Protein AF-A0A8X6U4S9-F1 (afdb_monomer_lite)

InterPro domains:
  IPR043502 DNA/RNA polymerase superfamily [SSF56672] (22-93)

Secondary structure (DSSP, 8-state):
--S-SS-----TTSTT--TTSPP--------TTHHHHHHTS----S----------GGGS-TT-SS-----------GGGHHHHTTS-SS-----

Radius of gyration: 21.47 Å; chains: 1; bounding box: 37×24×59 Å

Sequence (95 aa):
MISHRFAKANNAYLQTYDSSLPNSYITYLDANNLYAWAMSQNLPTHDFSWTDEYVNFMDVPDDSDIGYIFEVDLEYPDELHDLHSCYPLALEKIE

Foldseek 3Di:
DPDDPDDDAADPVDPPHDPVDDGGDDDDDDDDPVPVVVVPFDDDDDDDDDDPDDDPQVPADSNDPDDDDDDDDDDDDPVCCVVCVVPDPPDDDDD

Organism: Nephila pilipes (NCBI:txid299642)

pLDDT: mean 90.05, std 7.16, range [59.47, 97.31]

Structure (mmCIF, N/CA/C/O bac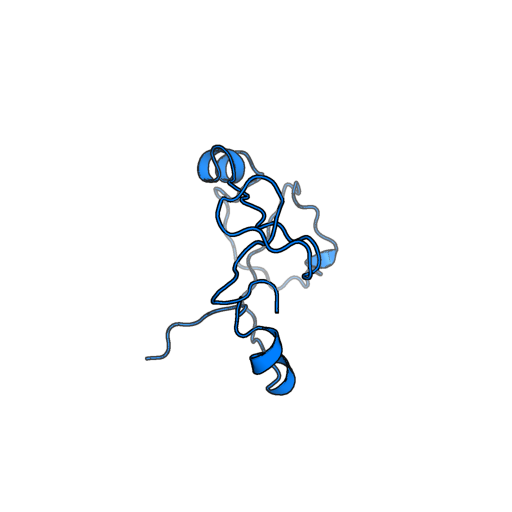kbone):
data_AF-A0A8X6U4S9-F1
#
_entry.id   AF-A0A8X6U4S9-F1
#
loop_
_atom_site.group_PDB
_atom_site.id
_atom_site.type_symbol
_atom_site.label_atom_id
_atom_site.label_alt_id
_atom_site.label_comp_id
_atom_site.label_asym_id
_atom_site.label_entity_id
_atom_site.label_seq_id
_atom_site.pdbx_PDB_ins_code
_atom_site.Cartn_x
_atom_site.Cartn_y
_atom_site.Cartn_z
_atom_site.occupancy
_atom_site.B_iso_or_equiv
_atom_site.auth_seq_id
_atom_site.auth_comp_id
_atom_site.auth_asym_id
_atom_site.auth_atom_id
_atom_site.pdbx_PDB_model_num
ATOM 1 N N . MET A 1 1 ? -11.739 -9.024 6.551 1.00 59.47 1 MET A N 1
ATOM 2 C CA . MET A 1 1 ? -12.010 -7.598 6.835 1.00 59.47 1 MET A CA 1
ATOM 3 C C . MET A 1 1 ? -10.830 -7.032 7.619 1.00 59.47 1 MET A C 1
ATOM 5 O O . MET A 1 1 ? -10.611 -7.473 8.738 1.00 59.47 1 MET A O 1
ATOM 9 N N . ILE A 1 2 ? -10.029 -6.149 7.011 1.00 65.50 2 ILE A N 1
ATOM 10 C CA . ILE A 1 2 ? -8.785 -5.607 7.608 1.00 65.50 2 ILE A CA 1
ATOM 11 C C . ILE A 1 2 ? -9.087 -4.552 8.687 1.00 65.50 2 ILE A C 1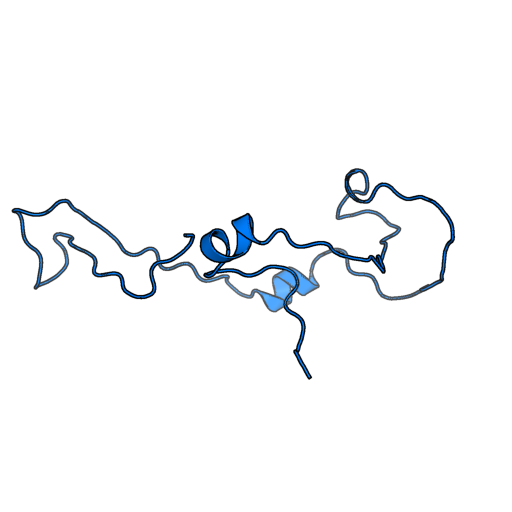
ATOM 13 O O . ILE A 1 2 ? -8.368 -4.450 9.676 1.00 65.50 2 ILE A O 1
ATOM 17 N N . SER A 1 3 ? -10.181 -3.802 8.541 1.00 72.75 3 SER A N 1
ATOM 18 C CA . SER A 1 3 ? -10.646 -2.833 9.534 1.00 72.75 3 SER A CA 1
ATOM 19 C C . SER A 1 3 ? -12.172 -2.832 9.618 1.00 72.75 3 SER A C 1
ATOM 21 O O . SER A 1 3 ? -12.869 -3.025 8.623 1.00 72.75 3 SER A O 1
ATOM 23 N N . HIS A 1 4 ? -12.713 -2.626 10.817 1.00 75.88 4 HIS A N 1
ATOM 24 C CA . HIS A 1 4 ? -14.146 -2.410 11.001 1.00 75.88 4 HIS A CA 1
ATOM 25 C C . HIS A 1 4 ? -14.463 -0.920 10.834 1.00 75.88 4 HIS A C 1
ATOM 27 O O . HIS A 1 4 ? -13.745 -0.078 11.370 1.00 75.88 4 HIS A O 1
ATOM 33 N N . ARG A 1 5 ? -15.573 -0.582 10.157 1.00 80.12 5 ARG A N 1
ATOM 34 C CA . ARG A 1 5 ? -16.033 0.819 10.007 1.00 80.12 5 ARG A CA 1
ATOM 35 C C . ARG A 1 5 ? -16.261 1.522 11.349 1.00 80.12 5 ARG A C 1
ATOM 37 O O . ARG A 1 5 ? -16.144 2.738 11.438 1.00 80.12 5 ARG A O 1
ATOM 44 N N . PHE A 1 6 ? -16.600 0.752 12.379 1.00 87.00 6 PHE A N 1
ATOM 45 C CA . PHE A 1 6 ? -16.716 1.216 13.751 1.00 87.00 6 PHE A CA 1
ATOM 46 C C . PHE A 1 6 ? -16.098 0.178 14.684 1.00 87.00 6 PHE A C 1
ATOM 48 O O . PHE A 1 6 ? -16.428 -1.005 14.609 1.00 87.00 6 PHE A O 1
ATOM 55 N N . ALA A 1 7 ? -15.230 0.634 15.580 1.00 88.62 7 ALA A N 1
ATOM 56 C CA . ALA A 1 7 ? -14.687 -0.164 16.663 1.00 88.62 7 ALA A CA 1
ATOM 57 C C . ALA A 1 7 ? -14.706 0.672 17.944 1.00 88.62 7 ALA A C 1
ATOM 59 O O . ALA A 1 7 ? -14.336 1.846 17.936 1.00 88.62 7 ALA A O 1
ATOM 60 N N . LYS A 1 8 ? -15.121 0.058 19.053 1.00 91.69 8 LYS A N 1
ATOM 61 C CA . LYS A 1 8 ? -15.032 0.639 20.392 1.00 91.69 8 LYS A CA 1
ATOM 62 C C . LYS A 1 8 ? -14.166 -0.276 21.247 1.00 91.69 8 LYS A C 1
ATOM 64 O O . LYS A 1 8 ? -14.507 -1.439 21.444 1.00 91.69 8 LYS A O 1
ATOM 69 N N . ALA A 1 9 ? -13.049 0.251 21.734 1.00 94.12 9 ALA A N 1
ATOM 70 C CA . ALA A 1 9 ? -12.187 -0.467 22.659 1.00 94.12 9 ALA A CA 1
ATOM 71 C C . ALA A 1 9 ? -12.871 -0.628 24.028 1.00 94.12 9 ALA A C 1
ATOM 73 O O . ALA A 1 9 ? -13.546 0.289 24.500 1.00 94.12 9 ALA A O 1
ATOM 74 N N . ASN A 1 10 ? -12.643 -1.764 24.679 1.00 97.12 10 ASN A N 1
ATOM 75 C CA . ASN A 1 10 ? -12.992 -2.024 26.069 1.00 97.12 10 ASN A CA 1
ATOM 76 C C . ASN A 1 10 ? -11.703 -2.328 26.833 1.00 97.12 10 ASN A C 1
ATOM 78 O O . ASN A 1 10 ? -11.232 -3.455 26.825 1.00 97.12 10 ASN A O 1
ATOM 82 N N . ASN A 1 11 ? -11.087 -1.337 27.467 1.00 95.50 11 ASN A N 1
ATOM 83 C CA . ASN A 1 11 ? -9.902 -1.575 28.289 1.00 95.50 11 ASN A CA 1
ATOM 84 C C . ASN A 1 11 ? -9.923 -0.708 29.545 1.00 95.50 11 ASN A C 1
ATOM 86 O O . ASN A 1 11 ? -10.558 0.346 29.569 1.00 95.50 11 ASN A O 1
ATOM 90 N N . ALA A 1 12 ? -9.197 -1.156 30.569 1.00 95.50 12 ALA A N 1
ATOM 91 C CA . ALA A 1 12 ? -9.228 -0.600 31.922 1.00 95.50 12 ALA A CA 1
ATOM 92 C C . ALA A 1 12 ? -8.797 0.875 32.036 1.00 95.50 12 ALA A C 1
ATOM 94 O O . ALA A 1 12 ? -9.014 1.494 33.074 1.00 95.50 12 ALA A O 1
ATOM 95 N N . TYR A 1 13 ? -8.194 1.450 30.992 1.00 94.31 13 TYR A N 1
ATOM 96 C CA . TYR A 1 13 ? -7.783 2.856 30.974 1.00 94.31 13 TYR A CA 1
ATOM 97 C C . TYR A 1 13 ? -8.919 3.808 30.565 1.00 94.31 13 TYR A C 1
ATOM 99 O O . TYR A 1 13 ? -8.764 5.025 30.657 1.00 94.31 13 TYR A O 1
ATOM 107 N N . LEU A 1 14 ? -10.059 3.281 30.106 1.00 94.19 14 LEU A N 1
ATOM 108 C CA . LEU A 1 14 ? -11.198 4.069 29.641 1.00 94.19 14 LEU A CA 1
ATOM 109 C C . LEU A 1 14 ? -12.267 4.208 30.730 1.00 94.19 14 LEU A C 1
ATOM 111 O O . LEU A 1 14 ? -12.626 3.244 31.396 1.00 94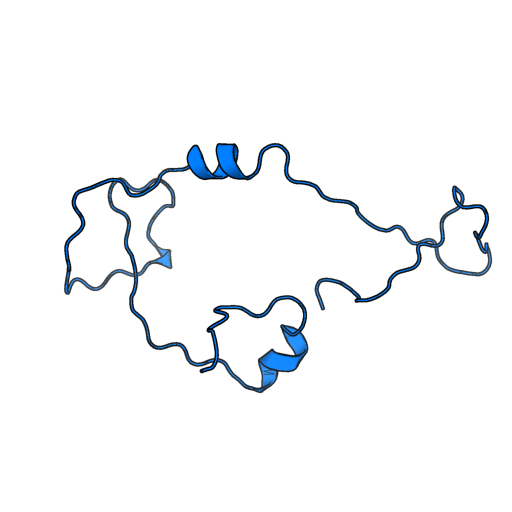.19 14 LEU A O 1
ATOM 115 N N . GLN A 1 15 ? -12.879 5.393 30.834 1.00 94.94 15 GLN A N 1
ATOM 116 C CA . GLN A 1 15 ? -13.999 5.641 31.763 1.00 94.94 15 GLN A CA 1
ATOM 117 C C . GLN A 1 15 ? -15.240 4.782 31.470 1.00 94.94 15 GLN A C 1
ATOM 119 O O . GLN A 1 15 ? -16.091 4.610 32.333 1.00 94.94 15 GLN A O 1
ATOM 124 N N . THR A 1 16 ? -15.353 4.262 30.246 1.00 95.19 16 THR A N 1
ATOM 125 C CA . THR A 1 16 ? -16.476 3.420 29.803 1.00 95.19 16 THR A CA 1
ATOM 126 C C . THR A 1 16 ? -16.166 1.923 29.865 1.00 95.19 16 THR A C 1
ATOM 128 O O . THR A 1 16 ? -16.876 1.140 29.239 1.00 95.19 16 THR A O 1
ATOM 131 N N . TYR A 1 17 ? -15.098 1.539 30.573 1.00 96.81 17 TYR A N 1
ATOM 132 C CA . TYR A 1 17 ? -14.695 0.148 30.745 1.00 96.81 17 TYR A CA 1
ATOM 133 C C . TYR A 1 17 ? -15.779 -0.675 31.444 1.00 96.81 17 TYR A C 1
ATOM 135 O O . TYR A 1 17 ? -16.306 -0.274 32.482 1.00 96.81 17 TYR A O 1
ATOM 143 N N . ASP A 1 18 ? -16.055 -1.849 30.889 1.00 97.00 18 ASP A N 1
ATOM 144 C CA . ASP A 1 18 ? -16.952 -2.846 31.455 1.00 97.00 18 ASP A CA 1
ATOM 145 C C . ASP A 1 18 ? -16.165 -4.133 31.726 1.00 97.00 18 ASP A C 1
ATOM 147 O O . ASP A 1 18 ? -15.673 -4.786 30.801 1.00 97.00 18 ASP A O 1
ATOM 151 N N . SER A 1 19 ? -16.045 -4.501 33.006 1.00 95.88 19 SER A N 1
ATOM 152 C CA . SER A 1 19 ? -15.321 -5.698 33.446 1.00 95.88 19 SER A CA 1
ATOM 153 C C . SER A 1 19 ? -16.027 -7.009 33.097 1.00 95.88 19 SER A C 1
ATOM 155 O O . SER A 1 19 ? -15.416 -8.070 33.225 1.00 95.88 19 SER A O 1
ATOM 157 N N . SER A 1 20 ? -17.293 -6.958 32.671 1.00 96.88 20 SER A N 1
ATOM 158 C CA . SER A 1 20 ? -18.033 -8.129 32.196 1.00 96.88 20 SER A CA 1
ATOM 159 C C . SER A 1 20 ? -17.720 -8.489 30.739 1.00 96.88 20 SER A C 1
ATOM 161 O O . SER A 1 20 ? -18.004 -9.609 30.311 1.00 96.88 20 SER A O 1
ATOM 163 N N . LEU A 1 21 ? -17.116 -7.566 29.981 1.00 96.19 21 LEU A N 1
ATOM 164 C CA . LEU A 1 21 ? -16.756 -7.759 28.580 1.00 96.19 21 LEU A CA 1
ATOM 165 C C . LEU A 1 21 ? -15.256 -8.070 28.427 1.00 96.19 21 LEU A C 1
ATOM 167 O O . LEU A 1 21 ? -14.440 -7.611 29.228 1.00 96.19 21 LEU A O 1
ATOM 171 N N . PRO A 1 2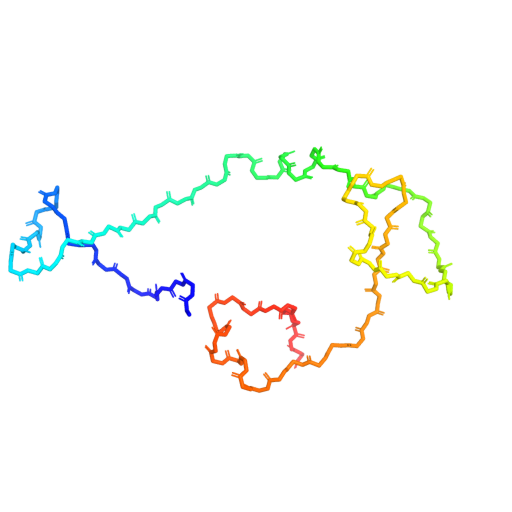2 ? -14.850 -8.808 27.375 1.00 96.44 22 PRO A N 1
ATOM 172 C CA . PRO A 1 22 ? -13.438 -9.025 27.074 1.00 96.44 22 PRO A CA 1
ATOM 173 C C . PRO A 1 22 ? -12.676 -7.713 26.856 1.00 96.44 22 PRO A C 1
ATOM 175 O O . PRO A 1 22 ? -13.222 -6.739 26.329 1.00 96.44 22 PRO A O 1
ATOM 178 N N . ASN A 1 23 ? -11.388 -7.710 27.206 1.00 95.94 23 ASN A N 1
ATOM 179 C CA . ASN A 1 23 ? -10.516 -6.576 26.924 1.00 95.94 23 ASN A CA 1
ATOM 180 C C . ASN A 1 23 ? -10.265 -6.440 25.415 1.00 95.94 23 ASN A C 1
ATOM 182 O O . ASN A 1 23 ? -9.944 -7.417 24.740 1.00 95.94 23 ASN A O 1
ATOM 186 N N . SER A 1 24 ? -10.347 -5.218 24.897 1.00 94.50 24 SER A N 1
ATOM 187 C CA . SER A 1 24 ? -10.029 -4.872 23.515 1.00 94.50 24 SER A CA 1
ATOM 188 C C . SER A 1 24 ? -9.351 -3.504 23.416 1.00 94.50 24 SER A C 1
ATOM 190 O O . SER A 1 24 ? -9.583 -2.588 24.212 1.00 94.50 24 SER A O 1
ATOM 192 N N . TYR A 1 25 ? -8.496 -3.371 22.406 1.00 92.88 25 TYR A N 1
ATOM 193 C CA . TYR A 1 25 ? -7.697 -2.181 22.135 1.00 92.8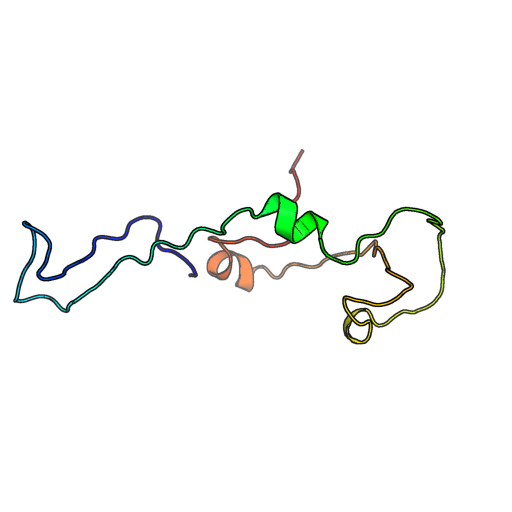8 25 TYR A CA 1
ATOM 194 C C . TYR A 1 25 ? -7.833 -1.811 20.660 1.00 92.88 25 TYR A C 1
ATOM 196 O O . TYR A 1 25 ? -8.024 -2.683 19.814 1.00 92.88 25 TYR A O 1
ATOM 204 N N . ILE A 1 26 ? -7.746 -0.516 20.358 1.00 91.00 26 ILE A N 1
ATOM 205 C CA . ILE A 1 26 ? -7.671 -0.020 18.982 1.00 91.00 26 ILE A CA 1
ATOM 206 C C . ILE A 1 26 ? -6.208 0.307 18.711 1.00 91.00 26 ILE A C 1
ATOM 208 O O . ILE A 1 26 ? -5.614 1.119 19.419 1.00 91.00 26 ILE A O 1
ATOM 212 N N . THR A 1 27 ? -5.634 -0.338 17.701 1.00 88.88 27 THR A N 1
ATOM 213 C CA . THR A 1 27 ? -4.265 -0.061 17.270 1.00 88.88 27 THR A CA 1
ATOM 214 C C . THR A 1 27 ? -4.249 1.217 16.438 1.00 88.88 27 THR A C 1
ATOM 216 O O . THR A 1 27 ? -4.951 1.309 15.433 1.00 88.88 27 THR A O 1
ATOM 219 N N . TYR A 1 28 ? -3.434 2.189 16.846 1.00 86.75 28 TYR A N 1
ATOM 220 C CA . TYR A 1 28 ? -3.136 3.379 16.055 1.00 86.75 28 TYR A CA 1
ATOM 221 C C . TYR A 1 28 ? -1.738 3.231 15.452 1.00 86.75 28 TYR A C 1
ATOM 223 O O . TYR A 1 28 ? -0.749 3.232 16.184 1.00 86.75 28 TYR A O 1
ATOM 231 N N . LEU A 1 29 ? -1.673 3.050 14.133 1.00 90.38 29 LEU A N 1
ATOM 232 C CA . LEU A 1 29 ? -0.424 2.974 13.378 1.00 90.38 29 LEU A CA 1
ATOM 233 C C . LEU A 1 29 ? -0.314 4.218 12.505 1.00 90.38 29 LEU A C 1
ATOM 235 O O . LEU A 1 29 ? -1.252 4.545 11.783 1.00 90.38 29 LEU A O 1
ATOM 239 N N . ASP A 1 30 ? 0.836 4.876 12.572 1.00 93.69 30 ASP A N 1
ATOM 240 C CA . ASP A 1 30 ? 1.178 6.011 11.725 1.00 93.69 30 ASP A CA 1
ATOM 241 C C . ASP A 1 30 ? 2.587 5.803 11.170 1.00 93.69 30 ASP A C 1
ATOM 243 O O . ASP A 1 30 ? 3.506 5.398 11.890 1.00 93.69 30 ASP A O 1
ATOM 247 N N . ALA A 1 31 ? 2.738 6.019 9.867 1.00 94.00 31 ALA A N 1
ATOM 248 C CA . ALA A 1 31 ? 4.020 5.900 9.200 1.00 94.00 31 ALA A CA 1
ATOM 249 C C . ALA A 1 31 ? 4.774 7.230 9.300 1.00 94.00 31 ALA A C 1
ATOM 251 O O . ALA A 1 31 ? 4.479 8.190 8.583 1.00 94.00 31 ALA A O 1
ATOM 252 N N . ASN A 1 32 ? 5.799 7.262 10.153 1.00 94.88 32 ASN A N 1
ATOM 253 C CA . ASN A 1 32 ? 6.669 8.425 10.295 1.00 94.88 32 ASN A CA 1
ATOM 254 C C . ASN A 1 32 ? 7.362 8.746 8.962 1.00 94.88 32 ASN A C 1
ATOM 256 O O . ASN A 1 32 ? 8.220 7.993 8.507 1.00 94.88 32 ASN A O 1
ATOM 260 N N . ASN A 1 33 ? 7.034 9.902 8.380 1.00 95.62 33 ASN A N 1
ATOM 261 C CA . ASN A 1 33 ? 7.641 10.412 7.147 1.00 95.62 33 ASN A CA 1
ATOM 262 C C . ASN A 1 33 ? 7.481 9.477 5.928 1.00 95.62 33 ASN A C 1
ATOM 264 O O . ASN A 1 33 ? 8.434 9.231 5.187 1.00 95.62 33 ASN A O 1
ATOM 268 N N . LEU A 1 34 ? 6.254 8.981 5.720 1.00 95.38 34 LEU A N 1
ATOM 269 C CA . LEU A 1 34 ? 5.902 8.031 4.659 1.00 95.38 34 LEU A CA 1
ATOM 270 C C . LEU A 1 34 ? 6.469 8.404 3.279 1.00 95.38 34 LEU A C 1
ATOM 272 O O . LEU A 1 34 ? 7.085 7.568 2.625 1.00 95.38 34 LEU A O 1
ATOM 276 N N . TYR A 1 35 ? 6.299 9.658 2.847 1.00 95.38 35 TYR A N 1
ATOM 277 C CA . TYR A 1 35 ? 6.750 10.083 1.520 1.00 95.38 35 TYR A CA 1
ATOM 278 C C . TYR A 1 35 ? 8.267 10.079 1.378 1.00 95.38 35 TYR A C 1
ATOM 280 O O . TYR A 1 35 ? 8.767 9.582 0.378 1.00 95.38 35 TYR A O 1
ATOM 288 N N . ALA A 1 36 ? 9.015 10.595 2.357 1.00 97.31 36 ALA A N 1
ATOM 289 C CA . ALA A 1 36 ? 10.471 10.602 2.241 1.00 97.31 36 ALA A CA 1
ATOM 290 C C . ALA A 1 36 ? 11.047 9.184 2.306 1.00 97.31 36 ALA A C 1
ATOM 292 O O . ALA A 1 36 ? 12.016 8.899 1.612 1.00 97.31 36 ALA A O 1
ATOM 293 N N . TRP A 1 37 ? 10.440 8.297 3.103 1.00 95.75 37 TRP A N 1
ATOM 294 C CA . TRP A 1 37 ? 10.805 6.883 3.111 1.00 95.75 37 TRP A CA 1
ATOM 295 C C . TRP A 1 37 ? 10.516 6.221 1.757 1.00 95.75 37 TRP A C 1
ATOM 297 O O . TRP A 1 37 ? 11.367 5.507 1.239 1.00 95.75 37 TRP A O 1
ATOM 307 N N . ALA A 1 38 ? 9.366 6.500 1.137 1.00 95.31 38 ALA A N 1
ATOM 308 C CA . ALA A 1 38 ? 9.060 6.003 -0.206 1.00 95.31 38 ALA A CA 1
ATOM 309 C C . ALA A 1 38 ? 10.038 6.560 -1.259 1.00 95.31 38 ALA A C 1
ATOM 311 O O . ALA A 1 38 ? 10.520 5.826 -2.113 1.00 95.31 38 ALA A O 1
ATOM 312 N N . MET A 1 39 ? 10.394 7.843 -1.162 1.00 95.06 39 MET A N 1
ATOM 313 C CA . MET A 1 39 ? 11.364 8.496 -2.048 1.00 95.06 39 MET A CA 1
ATOM 314 C C . MET A 1 39 ? 12.811 8.034 -1.836 1.00 95.06 39 MET A C 1
ATOM 316 O O . MET A 1 39 ? 13.647 8.283 -2.699 1.00 95.06 39 MET A O 1
ATOM 320 N N . SER A 1 40 ? 13.127 7.402 -0.702 1.00 94.12 40 SER A N 1
ATOM 321 C CA . SER A 1 40 ? 14.446 6.809 -0.463 1.00 94.12 40 SER A CA 1
ATOM 322 C C . SER A 1 40 ? 14.572 5.378 -0.989 1.00 94.12 40 SER A C 1
ATOM 324 O O . SER A 1 40 ? 15.638 4.789 -0.830 1.00 94.12 40 SER A O 1
ATOM 326 N N . GLN A 1 41 ? 13.501 4.799 -1.544 1.00 92.81 41 GLN A N 1
ATOM 327 C CA . GLN A 1 41 ? 13.553 3.483 -2.185 1.00 92.81 41 GLN A CA 1
ATOM 328 C C . GLN A 1 41 ? 14.214 3.581 -3.570 1.00 92.81 41 GLN A C 1
ATOM 330 O O . GLN A 1 41 ? 14.394 4.678 -4.105 1.00 92.81 41 GLN A O 1
ATOM 335 N N . ASN A 1 42 ? 14.579 2.438 -4.155 1.00 92.50 42 ASN A N 1
ATOM 336 C CA . ASN A 1 42 ? 15.073 2.392 -5.529 1.00 92.50 42 ASN A CA 1
ATOM 337 C C . ASN A 1 42 ? 13.903 2.676 -6.491 1.00 92.50 42 ASN A C 1
ATOM 339 O O . ASN A 1 42 ? 12.965 1.888 -6.584 1.00 92.50 42 ASN A O 1
ATOM 343 N N . LEU A 1 43 ? 13.910 3.847 -7.133 1.00 92.94 43 LEU A N 1
ATOM 344 C CA . LEU A 1 43 ? 12.815 4.328 -7.979 1.00 92.94 43 LEU A CA 1
ATOM 345 C C . LEU A 1 43 ? 13.296 4.543 -9.420 1.00 92.94 43 LEU A C 1
ATOM 347 O O . LEU A 1 43 ? 14.400 5.056 -9.626 1.00 92.94 43 LEU A O 1
ATOM 351 N N . PRO A 1 44 ? 12.460 4.241 -10.430 1.00 92.94 44 PRO A N 1
ATOM 352 C CA . PRO A 1 44 ? 12.808 4.494 -11.821 1.00 92.94 44 PRO A CA 1
ATOM 353 C C . PRO A 1 44 ? 12.885 6.003 -12.085 1.00 92.94 44 PRO A C 1
ATOM 355 O O . PRO A 1 44 ? 11.993 6.764 -11.706 1.00 92.94 44 PRO A O 1
ATOM 358 N N . THR A 1 45 ? 13.954 6.449 -12.748 1.00 93.12 45 THR A N 1
ATOM 359 C CA . THR A 1 45 ? 14.211 7.883 -12.986 1.00 93.12 45 THR A CA 1
ATOM 360 C C . THR A 1 45 ? 14.417 8.250 -14.456 1.00 93.12 45 THR A C 1
ATOM 362 O O . THR A 1 45 ? 14.138 9.390 -14.826 1.00 93.12 45 THR A O 1
ATOM 365 N N . HIS A 1 46 ? 14.901 7.331 -15.296 1.00 94.44 46 HIS A N 1
ATOM 366 C CA . HIS A 1 46 ? 15.225 7.577 -16.707 1.00 94.44 46 HIS A CA 1
ATOM 367 C C . HIS A 1 46 ? 15.250 6.268 -17.523 1.00 94.44 46 HIS A C 1
ATOM 369 O O . HIS A 1 46 ? 14.934 5.209 -16.991 1.00 94.44 46 HIS A O 1
ATOM 375 N N . ASP A 1 47 ? 15.578 6.372 -18.817 1.00 96.00 47 ASP A N 1
ATOM 376 C CA . ASP A 1 47 ? 15.753 5.259 -19.773 1.00 96.00 47 ASP A CA 1
ATOM 377 C C . ASP A 1 47 ? 14.531 4.350 -19.982 1.00 96.00 47 ASP A C 1
ATOM 379 O O . ASP A 1 47 ? 14.637 3.169 -20.316 1.00 96.00 47 ASP A O 1
ATOM 383 N N . PHE A 1 48 ? 13.338 4.933 -19.863 1.00 94.94 48 PHE A N 1
ATOM 384 C CA . PHE A 1 48 ? 12.084 4.250 -20.160 1.00 94.94 48 PHE A CA 1
ATOM 385 C C . PHE A 1 48 ? 12.025 3.810 -21.627 1.00 94.94 48 PHE A C 1
ATOM 387 O O . PHE A 1 48 ? 12.141 4.626 -22.546 1.00 94.94 48 PHE A O 1
ATOM 394 N N . SER A 1 49 ? 11.795 2.518 -21.842 1.00 95.19 49 SER A N 1
ATOM 395 C CA . SER A 1 49 ? 11.613 1.923 -23.163 1.00 95.19 49 SER A CA 1
ATOM 396 C C . SER A 1 49 ? 10.619 0.765 -23.100 1.00 95.19 49 SER A C 1
ATOM 398 O O . SER A 1 49 ? 10.423 0.158 -22.048 1.00 95.19 49 SER A O 1
ATOM 400 N N . TRP A 1 50 ? 9.962 0.489 -24.226 1.00 94.81 50 TRP A N 1
ATOM 401 C CA . TRP A 1 50 ? 9.111 -0.689 -24.376 1.00 94.81 50 TRP A CA 1
ATOM 402 C C . TRP A 1 50 ? 9.972 -1.919 -24.657 1.00 94.81 50 TRP A C 1
ATOM 404 O O . TRP A 1 50 ? 10.944 -1.833 -25.408 1.00 94.81 50 TRP A O 1
ATOM 414 N N . THR A 1 51 ? 9.590 -3.058 -24.087 1.00 90.69 51 THR A N 1
ATOM 415 C CA . THR A 1 51 ? 10.231 -4.352 -24.326 1.00 90.69 51 THR A CA 1
ATOM 416 C C . THR A 1 51 ? 9.169 -5.424 -24.537 1.00 90.69 51 THR A C 1
ATOM 418 O O . THR A 1 51 ? 8.147 -5.424 -23.857 1.00 90.69 51 THR A O 1
ATOM 421 N N . ASP A 1 52 ? 9.427 -6.334 -25.475 1.00 90.62 52 ASP A N 1
ATOM 422 C CA . ASP A 1 52 ? 8.616 -7.539 -25.694 1.00 90.62 52 ASP A CA 1
ATOM 423 C C . ASP A 1 52 ? 9.156 -8.736 -24.886 1.00 90.62 52 ASP A C 1
ATOM 425 O O . ASP A 1 52 ? 8.687 -9.868 -25.029 1.00 90.62 52 ASP A O 1
ATOM 429 N N . GLU A 1 53 ? 10.192 -8.522 -24.067 1.00 88.25 53 GLU A N 1
ATOM 430 C CA . GLU A 1 53 ? 10.778 -9.571 -23.242 1.00 88.25 53 GLU A CA 1
ATOM 431 C C . GLU A 1 53 ? 9.798 -10.031 -22.161 1.00 88.25 53 GLU A C 1
ATOM 433 O O . GLU A 1 53 ? 9.229 -9.240 -21.408 1.00 88.25 53 GLU A O 1
ATOM 438 N N . TYR A 1 54 ? 9.630 -11.350 -22.055 1.00 87.69 54 TYR A N 1
ATOM 439 C CA . TYR A 1 54 ? 8.871 -11.937 -20.962 1.00 87.69 54 TYR A CA 1
ATOM 440 C C . TYR A 1 54 ? 9.671 -11.834 -19.662 1.00 87.69 54 TYR A C 1
ATOM 442 O O . TYR A 1 54 ? 10.741 -12.434 -19.534 1.00 87.69 54 TYR A O 1
ATOM 450 N N . VAL A 1 55 ? 9.115 -11.125 -18.683 1.00 89.81 55 VAL A N 1
ATOM 451 C CA . VAL A 1 55 ? 9.702 -10.960 -17.352 1.00 89.81 55 VAL A CA 1
ATOM 452 C C . VAL A 1 55 ? 8.737 -11.505 -16.313 1.00 89.81 55 VAL A C 1
ATOM 454 O O . VAL A 1 55 ? 7.597 -11.052 -16.206 1.00 89.81 55 VAL A O 1
ATOM 457 N N . ASN A 1 56 ? 9.200 -12.465 -15.512 1.00 90.38 56 ASN A N 1
ATOM 458 C CA . ASN A 1 56 ? 8.483 -12.857 -14.307 1.00 90.38 56 ASN A CA 1
ATOM 459 C C . ASN A 1 56 ? 8.771 -11.831 -13.207 1.00 90.38 56 ASN A C 1
ATOM 461 O O . ASN A 1 56 ? 9.811 -11.881 -12.556 1.00 90.38 56 ASN A O 1
ATOM 465 N N . PHE A 1 57 ? 7.848 -10.893 -13.005 1.00 86.19 57 PHE A N 1
ATOM 466 C CA . PHE A 1 57 ? 8.018 -9.799 -12.046 1.00 86.19 57 PHE A CA 1
ATOM 467 C C . PHE A 1 57 ? 8.214 -10.265 -10.598 1.00 86.19 57 PHE A C 1
ATOM 469 O O . PHE A 1 57 ? 8.815 -9.544 -9.813 1.00 86.19 57 PHE A O 1
ATOM 476 N N . MET A 1 58 ? 7.761 -11.474 -10.249 1.00 91.06 58 MET A N 1
ATOM 477 C CA . MET A 1 58 ? 7.971 -12.053 -8.916 1.00 91.06 58 MET A CA 1
ATOM 478 C C . MET A 1 58 ? 9.436 -12.420 -8.638 1.00 91.06 58 MET A C 1
ATOM 480 O O . MET A 1 58 ? 9.809 -12.585 -7.479 1.00 91.06 58 MET A O 1
ATOM 484 N N . ASP A 1 59 ? 10.253 -12.554 -9.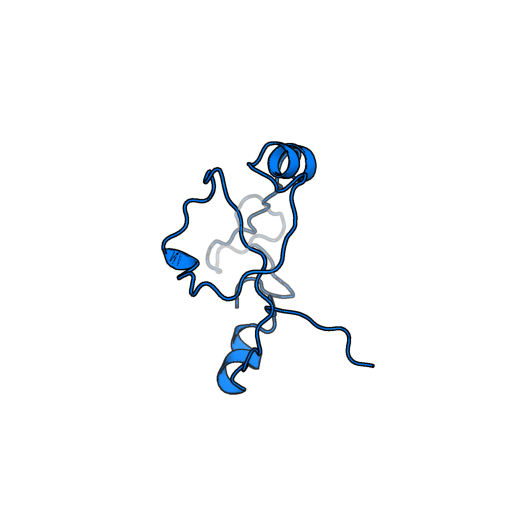685 1.00 92.38 59 ASP A N 1
ATOM 485 C CA . ASP A 1 59 ? 11.667 -12.918 -9.572 1.00 92.38 59 ASP A CA 1
ATOM 486 C C . ASP A 1 59 ? 12.592 -11.687 -9.580 1.00 92.38 59 ASP A C 1
ATOM 488 O O . ASP A 1 59 ? 13.805 -11.827 -9.408 1.00 92.38 59 ASP A O 1
ATOM 492 N N . VAL A 1 60 ? 12.046 -10.483 -9.793 1.00 91.31 60 VAL A N 1
ATOM 493 C CA . VAL A 1 60 ? 12.817 -9.234 -9.860 1.00 91.31 60 VAL A CA 1
ATOM 494 C C . VAL A 1 60 ? 13.003 -8.672 -8.444 1.00 91.31 60 VAL A C 1
ATOM 496 O O . VAL A 1 60 ? 12.009 -8.415 -7.768 1.00 91.31 60 VAL A O 1
ATOM 499 N N . PRO A 1 61 ? 14.247 -8.459 -7.973 1.00 93.50 61 PRO A N 1
ATOM 500 C CA . PRO A 1 61 ? 14.494 -7.816 -6.684 1.00 93.50 61 PRO A CA 1
ATOM 501 C C . PRO A 1 61 ? 14.015 -6.359 -6.656 1.00 93.50 61 PRO A C 1
ATOM 503 O O . PRO A 1 61 ? 14.172 -5.637 -7.641 1.00 93.50 61 PRO A O 1
ATOM 506 N N . ASP A 1 62 ? 13.534 -5.901 -5.497 1.00 91.06 62 ASP A N 1
ATOM 507 C CA . ASP A 1 62 ? 13.099 -4.510 -5.282 1.00 91.06 62 ASP A CA 1
ATOM 508 C C . ASP A 1 62 ? 14.224 -3.478 -5.518 1.00 91.06 62 ASP A C 1
ATOM 510 O O . ASP A 1 62 ? 13.957 -2.315 -5.814 1.00 91.06 62 ASP A O 1
ATOM 514 N N . ASP A 1 63 ? 15.488 -3.887 -5.376 1.00 92.94 63 ASP A N 1
ATOM 515 C CA . ASP A 1 63 ? 16.682 -3.058 -5.556 1.00 92.94 63 ASP A CA 1
ATOM 516 C C . ASP A 1 63 ? 17.428 -3.323 -6.875 1.00 92.94 63 ASP A C 1
ATOM 518 O O . ASP A 1 63 ? 18.566 -2.883 -7.028 1.00 92.94 63 ASP A O 1
ATOM 522 N N . SER A 1 64 ? 16.782 -3.993 -7.835 1.00 93.38 64 SER A N 1
ATOM 523 C CA . SER A 1 64 ? 17.321 -4.236 -9.177 1.00 93.38 64 SER A CA 1
ATOM 524 C C . SER A 1 64 ? 17.716 -2.937 -9.895 1.00 93.38 64 SER A C 1
ATOM 526 O O . SER A 1 64 ? 17.016 -1.927 -9.819 1.00 93.38 64 SER A O 1
ATOM 528 N N . ASP A 1 65 ? 18.806 -2.987 -10.669 1.00 92.38 65 ASP A N 1
ATOM 529 C CA . ASP A 1 65 ? 19.234 -1.880 -11.539 1.00 92.38 65 ASP A CA 1
ATOM 530 C C . ASP A 1 65 ? 18.213 -1.586 -12.656 1.00 92.38 65 ASP A C 1
ATOM 532 O O . ASP A 1 65 ? 18.135 -0.466 -13.159 1.00 92.38 65 ASP A O 1
ATOM 536 N N . ILE A 1 66 ? 17.430 -2.597 -13.051 1.00 90.62 66 ILE A N 1
ATOM 537 C CA . ILE A 1 66 ? 16.376 -2.499 -14.066 1.00 90.62 66 ILE A CA 1
ATOM 538 C C . ILE A 1 66 ? 15.028 -2.777 -13.401 1.00 90.62 66 ILE A C 1
ATOM 540 O O . ILE A 1 66 ? 14.813 -3.865 -12.859 1.00 90.62 66 ILE A O 1
ATOM 544 N N . GLY A 1 67 ? 14.124 -1.799 -13.471 1.00 91.69 67 GLY A N 1
ATOM 545 C CA . GLY A 1 67 ? 12.728 -1.921 -13.053 1.00 91.69 67 GLY A CA 1
ATOM 546 C C . GLY A 1 67 ? 11.781 -2.080 -14.244 1.00 91.69 67 GLY A C 1
ATOM 547 O O . GLY A 1 67 ? 12.112 -1.703 -15.367 1.00 91.69 67 GLY A O 1
ATOM 548 N N . TYR A 1 68 ? 10.583 -2.604 -13.986 1.00 91.69 68 TYR A N 1
ATOM 549 C CA . TYR A 1 68 ? 9.576 -2.878 -15.013 1.00 91.69 68 TYR A CA 1
ATOM 550 C C . TYR A 1 68 ? 8.231 -2.257 -14.636 1.00 91.69 68 TYR A C 1
ATOM 552 O O . TYR A 1 68 ? 7.816 -2.297 -13.478 1.00 91.69 68 TYR A O 1
ATOM 560 N N . ILE A 1 69 ? 7.544 -1.694 -15.630 1.00 91.44 69 ILE A N 1
ATOM 561 C CA . ILE A 1 69 ? 6.154 -1.244 -15.525 1.00 91.44 69 ILE A CA 1
ATOM 562 C C . ILE A 1 69 ? 5.334 -2.179 -16.405 1.00 91.44 69 ILE A C 1
ATOM 564 O O . ILE A 1 69 ? 5.645 -2.339 -17.584 1.00 91.44 69 ILE A O 1
ATOM 568 N N . PHE A 1 70 ? 4.309 -2.801 -15.830 1.00 89.38 70 PHE A N 1
ATOM 569 C CA . PHE A 1 70 ? 3.489 -3.785 -16.527 1.00 89.38 70 PHE A CA 1
ATOM 570 C C . PHE A 1 70 ? 2.145 -3.177 -16.916 1.00 89.38 70 PHE A C 1
ATOM 572 O O . PHE A 1 70 ? 1.412 -2.677 -16.063 1.00 89.38 70 PHE A O 1
ATOM 579 N N . GLU A 1 71 ? 1.822 -3.255 -18.202 1.00 88.69 71 GLU A N 1
ATOM 580 C CA . GLU A 1 71 ? 0.469 -3.066 -18.716 1.00 88.69 71 GLU A CA 1
ATOM 581 C C . GLU A 1 71 ? -0.179 -4.449 -18.812 1.00 88.69 71 GLU A C 1
ATOM 583 O O . GLU A 1 71 ? 0.326 -5.325 -19.515 1.00 88.69 71 GLU A O 1
ATOM 588 N N . VAL A 1 72 ? -1.236 -4.680 -18.032 1.00 86.81 72 VAL A N 1
ATOM 589 C CA . VAL A 1 72 ? -1.869 -5.998 -17.901 1.00 86.81 72 VAL A CA 1
ATOM 590 C C . VAL A 1 72 ? -3.382 -5.869 -17.894 1.00 86.81 72 VAL A C 1
ATOM 592 O O . VAL A 1 72 ? -3.928 -4.926 -17.322 1.00 86.81 72 VAL A O 1
ATOM 595 N N . ASP A 1 73 ? -4.048 -6.871 -18.457 1.00 89.75 73 ASP A N 1
ATOM 596 C CA . ASP A 1 73 ? -5.464 -7.107 -18.208 1.00 89.75 73 ASP A CA 1
ATOM 597 C C . ASP A 1 73 ? -5.620 -7.801 -16.850 1.00 89.75 73 ASP A C 1
ATOM 599 O O . ASP A 1 73 ? -4.980 -8.822 -16.579 1.00 89.75 73 ASP A O 1
ATOM 603 N N . LEU A 1 74 ? -6.471 -7.251 -15.984 1.00 88.19 74 LEU A N 1
ATOM 604 C CA . LEU A 1 74 ? -6.738 -7.798 -14.657 1.00 88.19 74 LEU A CA 1
ATOM 605 C C . LEU A 1 74 ? -8.165 -8.343 -14.586 1.00 88.19 74 LEU A C 1
ATOM 607 O O . LEU A 1 74 ? -9.131 -7.604 -14.758 1.00 88.19 74 LEU A O 1
ATOM 611 N N . GLU A 1 75 ? -8.299 -9.625 -14.256 1.00 91.00 75 GLU A N 1
ATOM 612 C CA . GLU A 1 75 ? -9.579 -10.219 -13.869 1.00 91.00 75 GLU A CA 1
ATOM 613 C C . GLU A 1 75 ? -9.714 -10.192 -12.341 1.00 91.00 75 GLU A C 1
ATOM 615 O O . GLU A 1 75 ? -8.799 -10.600 -11.619 1.00 91.00 75 GLU A O 1
ATOM 620 N N . TYR A 1 76 ? -10.851 -9.703 -11.837 1.00 89.38 76 TYR A N 1
ATOM 621 C CA . TYR A 1 76 ? -11.098 -9.569 -10.402 1.00 89.38 76 TYR A CA 1
ATOM 622 C C . TYR A 1 76 ? -12.356 -10.344 -9.970 1.00 89.38 76 TYR A C 1
ATOM 624 O O . TYR A 1 76 ? -13.465 -9.818 -10.101 1.00 89.38 76 TYR A O 1
ATOM 632 N N . PRO A 1 77 ? -12.197 -11.581 -9.453 1.00 93.06 77 PRO A N 1
ATOM 633 C CA . PRO A 1 77 ? -13.314 -12.482 -9.175 1.00 93.06 77 PRO A CA 1
ATOM 634 C C . PRO A 1 77 ? -14.351 -11.909 -8.205 1.00 93.06 77 PRO A C 1
ATOM 636 O O . PRO A 1 77 ? -13.996 -11.355 -7.158 1.00 93.06 77 PRO A O 1
ATOM 639 N N . ASP A 1 78 ? -15.632 -12.096 -8.529 1.00 92.44 78 ASP A N 1
ATOM 640 C CA . ASP A 1 78 ? -16.772 -11.572 -7.763 1.00 92.44 78 ASP A CA 1
ATOM 641 C C . ASP A 1 78 ? -16.766 -12.044 -6.302 1.00 92.44 78 ASP A C 1
ATOM 643 O O . ASP A 1 78 ? -17.086 -11.284 -5.386 1.00 92.44 78 ASP A O 1
ATOM 647 N N . GLU A 1 79 ? -16.330 -13.279 -6.041 1.00 94.19 79 GLU A N 1
ATOM 648 C CA . GLU A 1 79 ? -16.248 -13.837 -4.690 1.00 94.19 79 GLU A CA 1
ATOM 649 C C . GLU A 1 79 ? -15.286 -13.079 -3.755 1.00 94.19 79 GLU A C 1
ATOM 651 O O . GLU A 1 79 ? -15.393 -13.199 -2.531 1.00 94.19 79 GLU A O 1
ATOM 656 N N . LEU A 1 80 ? -14.356 -12.285 -4.300 1.00 91.25 80 LEU A N 1
ATOM 657 C CA . LEU A 1 80 ? -13.396 -11.501 -3.519 1.00 91.25 80 LEU A CA 1
ATOM 658 C C . LEU A 1 80 ? -13.914 -10.107 -3.151 1.00 91.25 80 LEU A C 1
ATOM 660 O O . LEU A 1 80 ? -13.344 -9.466 -2.263 1.00 91.25 80 LEU A O 1
ATOM 664 N N . HIS A 1 81 ? -14.982 -9.622 -3.790 1.00 89.12 81 HIS A N 1
ATOM 665 C CA . HIS A 1 81 ? -15.435 -8.233 -3.640 1.00 89.12 81 HIS A CA 1
ATOM 666 C C . HIS A 1 81 ? -15.846 -7.923 -2.198 1.00 89.12 81 HIS A C 1
ATOM 668 O O . HIS A 1 81 ? -15.384 -6.939 -1.616 1.00 89.12 81 HIS A O 1
ATOM 674 N N . ASP A 1 82 ? -16.632 -8.805 -1.575 1.00 88.81 82 ASP A N 1
ATOM 675 C CA . ASP A 1 82 ? -17.042 -8.654 -0.175 1.00 88.81 82 ASP A CA 1
ATOM 676 C C . ASP A 1 82 ? -15.842 -8.725 0.781 1.00 88.81 82 ASP A C 1
ATOM 678 O O . ASP A 1 82 ? -15.736 -7.936 1.731 1.00 88.81 82 ASP A O 1
ATOM 682 N N . LEU A 1 83 ? -14.900 -9.637 0.511 1.00 88.25 83 LEU A N 1
ATOM 683 C CA . LEU A 1 83 ? -13.708 -9.843 1.335 1.00 88.25 83 LEU A CA 1
ATOM 684 C C . LEU A 1 83 ? -12.779 -8.622 1.316 1.00 88.25 83 LEU A C 1
ATOM 686 O O . LEU A 1 83 ? -12.241 -8.238 2.363 1.00 88.25 83 LEU A O 1
ATOM 690 N N . HIS A 1 84 ? -12.615 -8.008 0.145 1.00 89.44 84 HIS A N 1
ATOM 691 C CA . HIS A 1 84 ? -11.733 -6.866 -0.096 1.00 89.44 84 HIS A CA 1
ATOM 692 C C . HIS A 1 84 ? -12.454 -5.513 -0.016 1.00 89.44 84 HIS A C 1
ATOM 694 O O . HIS A 1 84 ? -11.842 -4.479 -0.256 1.00 89.44 84 HIS A O 1
ATOM 700 N N . SER A 1 85 ? -13.719 -5.476 0.402 1.00 85.25 85 SER A N 1
ATOM 701 C CA . SER A 1 85 ? -14.529 -4.248 0.489 1.00 85.25 85 SER A CA 1
ATOM 702 C C . SER A 1 85 ? -13.907 -3.107 1.317 1.00 85.25 85 SER A C 1
ATOM 704 O O . SER A 1 85 ? -14.228 -1.938 1.105 1.00 85.25 85 SER A O 1
ATOM 706 N N . CYS A 1 86 ? -13.011 -3.416 2.261 1.00 84.62 86 CYS A N 1
ATOM 707 C CA . CYS A 1 86 ? -12.273 -2.422 3.054 1.00 84.62 86 CYS A CA 1
ATOM 708 C C . CYS A 1 86 ? -10.970 -1.937 2.404 1.00 84.62 86 CYS A C 1
ATOM 710 O O . CYS A 1 86 ? -10.453 -0.899 2.807 1.00 84.62 86 CYS A O 1
ATOM 712 N N . TYR A 1 87 ? -10.414 -2.707 1.472 1.00 86.31 87 TYR A N 1
ATOM 713 C CA . TYR A 1 87 ? -9.153 -2.413 0.795 1.00 86.31 87 TYR A CA 1
ATOM 714 C C . TYR A 1 87 ? -9.189 -2.998 -0.627 1.00 86.31 87 TYR A C 1
ATOM 716 O O . TYR A 1 87 ? -8.546 -4.016 -0.893 1.00 86.31 87 TYR A O 1
ATOM 724 N N . PRO A 1 88 ? -10.014 -2.419 -1.517 1.00 87.25 88 PRO A N 1
ATOM 725 C CA . PRO A 1 88 ? -10.096 -2.871 -2.898 1.00 87.25 88 PRO A CA 1
ATOM 726 C C . PRO A 1 88 ? -8.757 -2.629 -3.600 1.00 87.25 88 PRO A C 1
ATOM 728 O O . PRO A 1 88 ? -8.156 -1.560 -3.471 1.00 87.25 88 PRO A O 1
ATOM 731 N N . LEU A 1 89 ? -8.287 -3.641 -4.324 1.00 87.19 89 LEU A N 1
ATOM 732 C CA . LEU A 1 89 ? -7.053 -3.577 -5.102 1.00 87.19 89 LEU A CA 1
ATOM 733 C C . LEU A 1 89 ? -7.361 -3.076 -6.515 1.00 87.19 89 LEU A C 1
ATOM 735 O O . LEU A 1 89 ? -8.461 -3.303 -7.010 1.00 87.19 89 LEU A O 1
ATOM 739 N N . ALA A 1 90 ? -6.389 -2.407 -7.144 1.00 84.88 90 ALA A N 1
ATOM 740 C CA . ALA A 1 90 ? -6.502 -1.900 -8.516 1.00 84.88 90 ALA A CA 1
ATOM 741 C C . ALA A 1 90 ? -7.772 -1.056 -8.762 1.00 84.88 90 ALA A C 1
ATOM 743 O O . ALA A 1 90 ? -8.507 -1.266 -9.720 1.00 84.88 90 ALA A O 1
ATOM 744 N N . LEU A 1 91 ? -8.044 -0.101 -7.865 1.00 82.94 91 LEU A N 1
ATOM 745 C CA . LEU A 1 91 ? -9.163 0.827 -8.016 1.00 82.94 91 LEU A CA 1
ATOM 746 C C . LEU A 1 91 ? -9.031 1.645 -9.305 1.00 82.94 91 LEU A C 1
ATOM 748 O O . LEU A 1 91 ? -8.116 2.457 -9.439 1.00 82.94 91 LEU A O 1
ATOM 752 N N . GLU A 1 92 ? -10.002 1.495 -10.196 1.00 78.38 92 GLU A N 1
ATOM 753 C CA . GLU A 1 92 ? -10.158 2.328 -11.381 1.00 78.38 92 GLU A CA 1
ATOM 754 C C . GLU A 1 92 ? -11.304 3.330 -11.187 1.00 78.38 92 GLU A C 1
ATOM 756 O O . GLU A 1 92 ? -12.289 3.080 -10.483 1.00 78.38 92 GLU A O 1
ATOM 761 N N . LYS A 1 93 ? -11.174 4.503 -11.808 1.00 78.25 93 LYS A N 1
ATOM 762 C CA . LYS A 1 93 ? -12.271 5.462 -11.880 1.00 78.25 93 LYS A CA 1
ATOM 763 C C . LYS A 1 93 ? -13.287 4.967 -12.912 1.00 78.25 93 LYS A C 1
ATOM 765 O O . LYS A 1 93 ? -13.003 4.987 -14.100 1.00 78.25 93 LYS A O 1
ATOM 770 N N . ILE A 1 94 ? -14.479 4.604 -12.454 1.00 75.56 94 ILE A N 1
ATOM 771 C CA . ILE A 1 94 ? -15.612 4.312 -13.339 1.00 75.56 94 ILE A CA 1
ATOM 772 C C . ILE A 1 94 ? -16.080 5.638 -13.967 1.00 75.56 94 ILE A C 1
ATOM 774 O O . ILE A 1 94 ? -16.323 6.606 -13.236 1.00 75.56 94 ILE A O 1
ATOM 778 N N . GLU A 1 95 ? -16.138 5.695 -15.300 1.00 59.53 95 GLU A N 1
ATOM 779 C CA . GLU A 1 95 ? -16.700 6.825 -16.063 1.00 59.53 95 GLU A CA 1
ATOM 780 C C . GLU A 1 95 ? -18.230 6.913 -15.973 1.00 59.53 95 GLU A C 1
ATOM 782 O O . GLU A 1 95 ? -18.905 5.857 -15.930 1.00 59.53 95 GLU A O 1
#